Protein AF-A0A511AXX1-F1 (afdb_monomer_lite)

Organism: NCBI:txid656744

Structure (mmCIF, N/CA/C/O backbone):
data_AF-A0A511AXX1-F1
#
_entry.id   AF-A0A511AXX1-F1
#
loop_
_atom_site.group_PDB
_atom_site.id
_atom_site.type_symbol
_atom_site.label_atom_id
_atom_site.label_alt_id
_atom_site.label_comp_id
_atom_site.label_asym_id
_atom_site.label_entity_id
_atom_site.label_seq_id
_atom_site.pdbx_PDB_ins_code
_atom_site.Cartn_x
_atom_site.Cartn_y
_atom_site.Cartn_z
_atom_site.occupancy
_atom_site.B_iso_or_equiv
_atom_site.auth_seq_id
_atom_site.auth_comp_id
_atom_site.auth_asym_id
_atom_site.auth_atom_id
_atom_site.pdbx_PDB_model_num
ATOM 1 N N . MET A 1 1 ? -10.658 5.999 11.805 1.00 84.88 1 MET A N 1
ATOM 2 C CA . MET A 1 1 ? -10.527 6.003 10.325 1.00 84.88 1 MET A CA 1
ATOM 3 C C . MET A 1 1 ? -9.067 6.226 10.012 1.00 84.88 1 MET A C 1
ATOM 5 O O . MET A 1 1 ? -8.501 7.150 10.579 1.00 84.88 1 MET A O 1
ATOM 9 N N . ASN A 1 2 ? -8.473 5.385 9.172 1.00 91.62 2 ASN A N 1
ATOM 10 C CA . ASN A 1 2 ? -7.072 5.499 8.764 1.00 91.62 2 ASN A CA 1
ATOM 11 C C . ASN A 1 2 ? -6.977 5.500 7.238 1.00 91.62 2 ASN A C 1
ATOM 13 O O . ASN A 1 2 ? -7.904 5.059 6.555 1.00 91.62 2 ASN A O 1
ATOM 17 N N . CYS A 1 3 ? -5.854 5.974 6.716 1.00 92.12 3 CYS A N 1
ATOM 18 C CA . CYS A 1 3 ? -5.534 5.950 5.300 1.00 92.12 3 CYS A CA 1
ATOM 19 C C . CYS A 1 3 ? -4.277 5.110 5.076 1.00 92.12 3 CYS A C 1
ATOM 21 O O . CYS A 1 3 ? -3.282 5.297 5.771 1.00 92.12 3 CYS A O 1
ATOM 23 N N . VAL A 1 4 ? -4.299 4.236 4.075 1.00 90.94 4 VAL A N 1
ATOM 24 C CA . VAL A 1 4 ? -3.093 3.610 3.528 1.00 90.94 4 VAL A CA 1
ATOM 25 C C . VAL A 1 4 ? -2.714 4.359 2.261 1.00 90.94 4 VAL A C 1
ATOM 27 O O . VAL A 1 4 ? -3.562 4.583 1.393 1.00 90.94 4 VAL A O 1
ATOM 30 N N . GLN A 1 5 ? -1.452 4.763 2.182 1.00 89.50 5 GLN A N 1
ATOM 31 C CA . GLN A 1 5 ? -0.854 5.425 1.033 1.00 89.50 5 GLN A CA 1
ATOM 32 C C . GLN A 1 5 ? 0.065 4.406 0.344 1.00 89.50 5 GLN A C 1
ATOM 34 O O . GLN A 1 5 ? 1.196 4.255 0.795 1.00 89.50 5 GLN A O 1
ATOM 39 N N . PRO A 1 6 ? -0.389 3.649 -0.669 1.00 89.19 6 PRO A N 1
ATOM 40 C CA . PRO A 1 6 ? 0.442 2.695 -1.376 1.00 89.19 6 PRO A CA 1
ATOM 41 C C . PRO A 1 6 ? 1.317 3.386 -2.427 1.00 89.19 6 PRO A C 1
ATOM 43 O O . PRO A 1 6 ? 1.029 4.499 -2.876 1.00 89.19 6 PRO A O 1
ATOM 46 N N . GLY A 1 7 ? 2.384 2.693 -2.812 1.00 87.94 7 GLY A N 1
ATOM 47 C CA . GLY A 1 7 ? 3.291 3.106 -3.883 1.00 87.94 7 GLY A CA 1
ATOM 48 C C . GLY A 1 7 ? 2.872 2.547 -5.233 1.00 87.94 7 GLY A C 1
ATOM 49 O O . GLY A 1 7 ? 1.687 2.350 -5.505 1.00 87.94 7 GLY A O 1
ATOM 50 N N . LEU A 1 8 ? 3.862 2.245 -6.071 1.00 90.31 8 LEU A N 1
ATOM 51 C CA . LEU A 1 8 ? 3.644 1.457 -7.279 1.00 90.31 8 LEU A CA 1
ATOM 52 C C . LEU A 1 8 ? 3.378 0.003 -6.883 1.00 90.31 8 LEU A C 1
ATOM 54 O O . LEU A 1 8 ? 4.257 -0.675 -6.357 1.00 90.31 8 LEU A O 1
ATOM 58 N N . ILE A 1 9 ? 2.144 -0.438 -7.121 1.00 92.44 9 ILE A N 1
ATOM 59 C CA . ILE A 1 9 ? 1.669 -1.793 -6.835 1.00 92.44 9 ILE A CA 1
ATOM 60 C C . ILE A 1 9 ? 1.341 -2.491 -8.148 1.00 92.44 9 ILE A C 1
ATOM 62 O O . ILE A 1 9 ? 0.686 -1.894 -9.006 1.00 92.44 9 ILE A O 1
ATOM 66 N N . ASP A 1 10 ? 1.735 -3.754 -8.295 1.00 93.44 10 ASP A N 1
ATOM 67 C CA . ASP A 1 10 ? 1.547 -4.539 -9.511 1.00 93.44 10 ASP A CA 1
ATOM 68 C C . ASP A 1 10 ? 0.069 -4.885 -9.780 1.00 93.44 10 ASP A C 1
ATOM 70 O O . ASP A 1 10 ? -0.443 -5.980 -9.540 1.00 93.44 10 ASP A O 1
ATOM 74 N N . THR A 1 11 ? -0.652 -3.893 -10.289 1.00 92.88 11 THR A N 1
ATOM 75 C CA . THR A 1 11 ? -2.060 -3.966 -10.671 1.00 92.88 11 THR A CA 1
ATOM 76 C C . THR A 1 11 ? -2.203 -3.888 -12.186 1.00 92.88 11 THR A C 1
ATOM 78 O O . THR A 1 11 ? -1.317 -3.414 -12.895 1.00 92.88 11 THR A O 1
ATOM 81 N N . ALA A 1 12 ? -3.366 -4.281 -12.712 1.00 94.19 12 ALA A N 1
ATOM 82 C CA . ALA A 1 12 ? -3.643 -4.179 -14.146 1.00 94.19 12 ALA A CA 1
ATOM 83 C C . ALA A 1 12 ? -3.470 -2.750 -14.701 1.00 94.19 12 ALA A C 1
ATOM 85 O O . ALA A 1 12 ? -3.055 -2.593 -15.846 1.00 94.19 12 ALA A O 1
ATOM 86 N N . GLN A 1 13 ? -3.764 -1.714 -13.906 1.00 90.00 13 GLN A N 1
ATOM 87 C CA . GLN A 1 13 ? -3.531 -0.323 -14.299 1.00 90.00 13 GLN A CA 1
ATOM 88 C C . GLN A 1 13 ? -2.031 -0.017 -14.378 1.00 90.00 13 GLN A C 1
ATOM 90 O O . GLN A 1 13 ? -1.577 0.520 -15.382 1.00 90.00 13 GLN A O 1
ATOM 95 N N . ILE A 1 14 ? -1.261 -0.375 -13.347 1.00 91.00 14 ILE A N 1
ATOM 96 C CA . ILE A 1 14 ? 0.181 -0.100 -13.300 1.00 91.00 14 ILE A CA 1
ATOM 97 C C . ILE A 1 14 ? 0.927 -0.853 -14.408 1.00 91.00 14 ILE A C 1
ATOM 99 O O . ILE A 1 14 ? 1.743 -0.250 -15.095 1.00 91.00 14 ILE A O 1
ATOM 103 N N . ARG A 1 15 ? 0.563 -2.107 -14.699 1.00 93.31 15 ARG A N 1
ATOM 104 C CA . ARG A 1 15 ? 1.126 -2.870 -15.832 1.00 93.31 15 ARG A CA 1
ATOM 105 C C . ARG A 1 15 ? 0.899 -2.202 -17.193 1.00 93.31 15 ARG A C 1
ATOM 107 O O . ARG A 1 15 ? 1.702 -2.383 -18.098 1.00 93.31 15 ARG A O 1
ATOM 114 N N . ARG A 1 16 ? -0.190 -1.440 -17.357 1.00 93.44 16 ARG A N 1
ATOM 115 C CA . ARG A 1 16 ? -0.450 -0.661 -18.584 1.00 93.44 16 ARG A CA 1
ATOM 116 C C . ARG A 1 16 ? 0.385 0.617 -18.657 1.00 93.44 16 ARG A C 1
ATOM 118 O O . ARG A 1 16 ? 0.665 1.067 -19.759 1.00 93.44 16 ARG A O 1
ATOM 125 N N . LEU A 1 17 ? 0.734 1.198 -17.509 1.00 91.00 17 LEU A N 1
ATOM 126 C CA . LEU A 1 17 ? 1.553 2.410 -17.415 1.00 91.00 17 LEU A CA 1
ATOM 127 C C . LEU A 1 17 ? 3.058 2.124 -17.519 1.00 91.00 17 LEU A C 1
ATOM 129 O O . LEU A 1 17 ? 3.795 3.026 -17.885 1.00 91.00 17 LEU A O 1
ATOM 133 N N . TYR A 1 18 ? 3.486 0.895 -17.218 1.00 91.38 18 TYR A N 1
ATOM 134 C CA . TYR A 1 18 ? 4.881 0.445 -17.285 1.00 91.38 18 TYR A CA 1
ATOM 135 C C . TYR A 1 18 ? 5.000 -0.840 -18.129 1.00 91.38 18 TYR A C 1
ATOM 137 O O . TYR A 1 18 ? 5.202 -1.927 -17.574 1.00 91.38 18 TYR A O 1
ATOM 145 N N . PRO A 1 19 ? 4.805 -0.764 -19.458 1.00 92.12 19 PRO A N 1
ATOM 146 C CA . PRO A 1 19 ? 4.901 -1.919 -20.344 1.00 92.12 19 PRO A CA 1
ATOM 147 C C . PRO A 1 19 ? 6.352 -2.391 -20.546 1.00 92.12 19 PRO A C 1
ATOM 149 O O . PRO A 1 19 ? 7.310 -1.633 -20.413 1.00 92.12 19 PRO A O 1
ATOM 152 N N . GLY A 1 20 ? 6.517 -3.658 -20.936 1.00 90.38 20 GLY A N 1
ATOM 153 C CA . GLY A 1 20 ? 7.831 -4.221 -21.264 1.00 90.38 20 GLY A CA 1
ATOM 154 C C . GLY A 1 20 ? 8.811 -4.166 -20.087 1.00 90.38 20 GLY A C 1
ATOM 155 O O . GLY A 1 20 ? 8.463 -4.547 -18.970 1.00 90.38 20 GLY A O 1
ATOM 156 N N . ASP A 1 21 ? 10.034 -3.697 -20.344 1.00 93.94 21 ASP A N 1
ATOM 157 C CA . ASP A 1 21 ? 11.087 -3.589 -19.326 1.00 93.94 21 ASP A CA 1
ATOM 158 C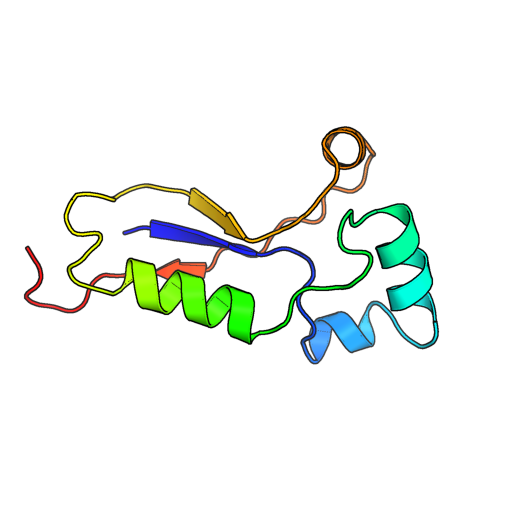 C . ASP A 1 21 ? 11.016 -2.292 -18.494 1.00 93.94 21 ASP A C 1
ATOM 160 O O . ASP A 1 21 ? 11.779 -2.146 -17.538 1.00 93.94 21 ASP A O 1
ATOM 164 N N . GLU A 1 22 ? 10.085 -1.369 -18.781 1.00 92.25 22 GLU A N 1
ATOM 165 C CA . GLU A 1 22 ? 10.000 -0.072 -18.088 1.00 92.25 22 GLU A CA 1
ATOM 166 C C . GLU A 1 22 ? 9.802 -0.217 -16.576 1.00 92.25 22 GLU A C 1
ATOM 168 O O . GLU A 1 22 ? 10.409 0.529 -15.807 1.00 92.25 22 GLU A O 1
ATOM 173 N N . ARG A 1 23 ? 9.013 -1.210 -16.133 1.00 91.12 23 ARG A N 1
ATOM 174 C CA . ARG A 1 23 ? 8.862 -1.540 -14.704 1.00 91.12 23 ARG A CA 1
ATOM 175 C C . ARG A 1 23 ? 10.217 -1.833 -14.070 1.00 91.12 23 ARG A C 1
ATOM 177 O O . ARG A 1 23 ? 10.527 -1.262 -13.029 1.00 91.12 23 ARG A O 1
ATOM 184 N N . ARG A 1 24 ? 11.009 -2.720 -14.685 1.00 92.25 24 ARG A N 1
ATOM 185 C CA . ARG A 1 24 ? 12.311 -3.142 -14.150 1.00 92.25 24 ARG A CA 1
ATOM 186 C C . ARG A 1 24 ? 13.266 -1.956 -14.105 1.00 92.25 24 ARG A C 1
ATOM 188 O O . ARG A 1 24 ? 13.823 -1.677 -13.052 1.00 92.25 24 ARG A O 1
ATOM 195 N N . THR A 1 25 ? 13.395 -1.224 -15.211 1.00 92.81 25 THR A N 1
ATOM 196 C CA . THR A 1 25 ? 14.286 -0.058 -15.296 1.00 92.81 25 THR A CA 1
ATOM 197 C C . THR A 1 25 ? 13.911 1.031 -14.291 1.00 92.81 25 THR A C 1
ATOM 199 O O . THR A 1 25 ? 14.792 1.618 -13.666 1.00 92.81 25 THR A O 1
ATOM 202 N N . PHE A 1 26 ? 12.615 1.304 -14.107 1.00 89.69 26 PHE A N 1
ATOM 203 C CA . PHE A 1 26 ? 12.158 2.254 -13.096 1.00 89.69 26 PHE A CA 1
ATOM 204 C C . PHE A 1 26 ? 12.466 1.748 -11.687 1.00 89.69 26 PHE A C 1
ATOM 206 O O . PHE A 1 26 ? 13.033 2.479 -10.881 1.00 89.69 26 PHE A O 1
ATOM 213 N N . ALA A 1 27 ? 12.118 0.495 -11.387 1.00 90.06 27 ALA A N 1
ATOM 214 C CA . ALA A 1 27 ? 12.285 -0.062 -10.055 1.00 90.06 27 ALA A CA 1
ATOM 215 C C . ALA A 1 27 ? 13.758 -0.144 -9.635 1.00 90.06 27 ALA A C 1
ATOM 217 O O . ALA A 1 27 ? 14.080 0.204 -8.505 1.00 90.06 27 ALA A O 1
ATOM 218 N N . GLU A 1 28 ? 14.662 -0.525 -10.541 1.00 91.25 28 GLU A N 1
ATOM 219 C CA . GLU A 1 28 ? 16.109 -0.548 -10.288 1.00 91.25 28 GLU A CA 1
ATOM 220 C C . GLU A 1 28 ? 16.679 0.830 -9.931 1.00 91.25 28 GLU A C 1
ATOM 222 O O . GLU A 1 28 ? 17.656 0.909 -9.184 1.00 91.25 28 GLU A O 1
ATOM 227 N N . ARG A 1 29 ? 16.081 1.901 -10.466 1.00 87.31 29 ARG A N 1
ATOM 228 C CA . ARG A 1 29 ? 16.537 3.279 -10.273 1.00 87.31 29 ARG A CA 1
ATOM 229 C C . ARG A 1 29 ? 15.898 3.955 -9.060 1.00 87.31 29 ARG A C 1
ATOM 231 O O . ARG A 1 29 ? 16.592 4.656 -8.338 1.00 87.31 29 ARG A O 1
ATOM 238 N N . GLU A 1 30 ? 14.595 3.767 -8.864 1.00 84.06 30 GLU A N 1
ATOM 239 C CA . GLU A 1 30 ? 13.779 4.580 -7.946 1.00 84.06 30 GLU A CA 1
ATOM 240 C C . GLU A 1 30 ? 13.353 3.837 -6.672 1.00 84.06 30 GLU A C 1
ATOM 242 O O . GLU A 1 30 ? 12.940 4.461 -5.692 1.00 84.06 30 GLU A O 1
ATOM 247 N N . ILE A 1 31 ? 13.410 2.500 -6.671 1.00 85.12 31 ILE A N 1
ATOM 248 C CA . ILE A 1 31 ? 12.892 1.677 -5.576 1.00 85.12 31 ILE A CA 1
ATOM 249 C C . ILE A 1 31 ? 14.041 0.918 -4.921 1.00 85.12 31 ILE A C 1
ATOM 251 O O . ILE A 1 31 ? 14.696 0.083 -5.536 1.00 85.12 31 ILE A O 1
ATOM 255 N N . VAL A 1 32 ? 14.242 1.138 -3.621 1.00 85.62 32 VAL A N 1
ATOM 256 C CA . VAL A 1 32 ? 15.319 0.489 -2.847 1.00 85.62 32 VAL A CA 1
ATOM 257 C C . VAL A 1 32 ? 15.236 -1.044 -2.910 1.00 85.62 32 VAL A C 1
ATOM 259 O O . VAL A 1 32 ? 16.258 -1.722 -2.991 1.00 85.62 32 VAL A O 1
ATOM 262 N N . LEU A 1 33 ? 14.018 -1.598 -2.922 1.00 89.94 33 LEU A N 1
ATOM 263 C CA . LEU A 1 33 ? 13.766 -3.040 -3.061 1.00 89.94 33 LEU A CA 1
ATOM 264 C C . LEU A 1 33 ? 13.852 -3.552 -4.508 1.00 89.94 33 LEU A C 1
ATOM 266 O O . LEU A 1 33 ? 13.750 -4.756 -4.728 1.00 89.94 33 LEU A O 1
ATOM 270 N N . ARG A 1 34 ? 14.075 -2.657 -5.477 1.00 90.56 34 ARG A N 1
ATOM 271 C CA . ARG A 1 34 ? 14.253 -2.938 -6.910 1.00 90.56 34 ARG A CA 1
ATOM 272 C C . ARG A 1 34 ? 13.078 -3.633 -7.591 1.00 90.56 34 ARG A C 1
ATOM 274 O O . ARG A 1 34 ? 13.241 -4.183 -8.676 1.00 90.56 34 ARG A O 1
ATOM 281 N N . ASP A 1 35 ? 11.894 -3.573 -6.990 1.00 91.88 35 ASP A N 1
ATOM 282 C CA . ASP A 1 35 ? 10.658 -4.022 -7.620 1.00 91.88 35 ASP A CA 1
ATOM 283 C C . ASP A 1 35 ? 9.439 -3.247 -7.099 1.00 91.88 35 ASP A C 1
ATOM 285 O O . ASP A 1 35 ? 9.501 -2.580 -6.066 1.00 91.88 35 ASP A O 1
ATOM 289 N N . PHE A 1 36 ? 8.331 -3.321 -7.834 1.00 92.06 36 PHE A N 1
ATOM 290 C CA . PHE A 1 36 ? 7.036 -2.791 -7.414 1.00 92.06 36 PHE A CA 1
ATOM 291 C C . PHE A 1 36 ? 6.470 -3.663 -6.291 1.00 92.06 36 PHE A C 1
ATOM 293 O O . PHE A 1 36 ? 6.762 -4.854 -6.211 1.00 92.06 36 PHE A O 1
ATOM 300 N N . GLY A 1 37 ? 5.638 -3.072 -5.434 1.00 92.06 37 GLY A N 1
ATOM 301 C CA . GLY A 1 37 ? 4.928 -3.843 -4.418 1.00 92.06 37 GLY A CA 1
ATOM 302 C C . GLY A 1 37 ? 3.866 -4.747 -5.040 1.00 92.06 37 GLY A C 1
ATOM 303 O O . GLY A 1 37 ? 3.362 -4.494 -6.136 1.00 92.06 37 GLY A O 1
ATOM 304 N N . GLU A 1 38 ? 3.464 -5.771 -4.309 1.00 94.12 38 GLU A N 1
ATOM 305 C CA . GLU A 1 38 ? 2.374 -6.660 -4.686 1.00 94.12 38 GLU A CA 1
ATOM 306 C C . GLU A 1 38 ? 1.056 -6.197 -4.043 1.00 94.12 38 GLU A C 1
ATOM 308 O O . GLU A 1 38 ? 1.055 -5.573 -2.976 1.00 94.12 38 GLU A O 1
ATOM 313 N N . PRO A 1 39 ? -0.117 -6.521 -4.621 1.00 94.12 39 PRO A N 1
ATOM 314 C CA . PRO A 1 39 ? -1.406 -6.224 -3.988 1.00 94.12 39 PRO A CA 1
ATOM 315 C C . PRO A 1 39 ? -1.505 -6.731 -2.540 1.00 94.12 39 PRO A C 1
ATOM 317 O O . PRO A 1 39 ? -2.180 -6.120 -1.706 1.00 94.12 39 PRO A O 1
ATOM 320 N N . GLN A 1 40 ? -0.802 -7.825 -2.232 1.00 95.69 40 GLN A N 1
ATOM 321 C CA . GLN A 1 40 ? -0.770 -8.416 -0.901 1.00 95.69 40 GLN A CA 1
ATOM 322 C C . GLN A 1 40 ? -0.076 -7.521 0.138 1.00 95.69 40 GLN A C 1
ATOM 324 O O . GLN A 1 40 ? -0.483 -7.541 1.299 1.00 95.69 40 GLN A O 1
ATOM 329 N N . ASP A 1 41 ? 0.893 -6.688 -0.250 1.00 93.12 41 ASP A N 1
ATOM 330 C CA . ASP A 1 41 ? 1.565 -5.760 0.671 1.00 93.12 41 ASP A CA 1
ATOM 331 C C . ASP A 1 41 ? 0.572 -4.736 1.237 1.00 93.12 41 ASP A C 1
ATOM 333 O O . ASP A 1 41 ? 0.520 -4.481 2.445 1.00 93.12 41 ASP A O 1
ATOM 337 N N . VAL A 1 42 ? -0.308 -4.220 0.373 1.00 93.00 42 VAL A N 1
ATOM 338 C CA . VAL A 1 42 ? -1.395 -3.316 0.772 1.00 93.00 42 VAL A CA 1
ATOM 339 C C . VAL A 1 42 ? -2.464 -4.069 1.562 1.00 93.00 42 VAL A C 1
ATOM 341 O O . VAL A 1 42 ? -2.923 -3.579 2.596 1.00 93.00 42 VAL A O 1
ATOM 344 N N . ALA A 1 43 ? -2.852 -5.269 1.117 1.00 94.19 43 ALA A N 1
ATOM 345 C CA . ALA A 1 43 ? -3.870 -6.07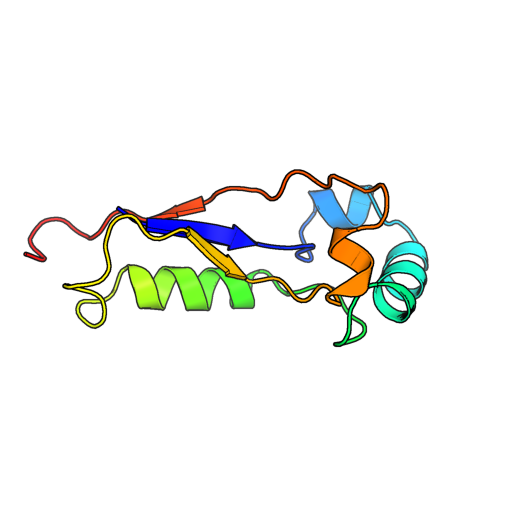4 1.791 1.00 94.19 43 ALA A CA 1
ATOM 346 C C . ALA A 1 43 ? -3.464 -6.445 3.226 1.00 94.19 43 ALA A C 1
ATOM 348 O O . ALA A 1 43 ? -4.297 -6.397 4.134 1.00 94.19 43 ALA A O 1
ATOM 349 N N . ASN A 1 44 ? -2.187 -6.753 3.452 1.00 95.62 44 ASN A N 1
ATOM 350 C CA . ASN A 1 44 ? -1.643 -7.044 4.775 1.00 95.62 44 ASN A CA 1
ATOM 351 C C . ASN A 1 44 ? -1.744 -5.820 5.700 1.00 95.62 44 ASN A C 1
ATOM 353 O O . ASN A 1 44 ? -2.222 -5.946 6.830 1.00 95.62 44 ASN A O 1
ATOM 357 N N . MET A 1 45 ? -1.374 -4.629 5.213 1.00 94.25 45 MET A N 1
ATOM 358 C CA . MET A 1 45 ? -1.505 -3.376 5.969 1.00 94.25 45 MET A CA 1
ATOM 359 C C . MET A 1 45 ? -2.968 -3.073 6.315 1.00 94.25 45 MET A C 1
ATOM 361 O O . MET A 1 45 ? -3.295 -2.778 7.464 1.00 94.25 45 MET A O 1
ATOM 365 N N . VAL A 1 46 ? -3.868 -3.190 5.336 1.00 94.88 46 VAL A N 1
ATOM 366 C CA . VAL A 1 46 ? -5.308 -2.982 5.549 1.00 94.88 46 VAL A CA 1
ATOM 367 C C . VAL A 1 46 ? -5.856 -3.981 6.569 1.00 94.88 46 VAL A C 1
ATOM 369 O O . VAL A 1 46 ? -6.578 -3.581 7.478 1.00 94.88 46 VAL A O 1
ATOM 372 N N . SER A 1 47 ? -5.471 -5.255 6.471 1.00 95.44 47 SER A N 1
ATOM 373 C CA . SER A 1 47 ? -5.897 -6.303 7.407 1.00 95.44 47 SER A CA 1
ATOM 374 C C . SER A 1 47 ? -5.428 -6.018 8.833 1.00 95.44 47 SER A C 1
ATOM 376 O O . SER A 1 47 ? -6.189 -6.195 9.783 1.00 95.44 47 SER A O 1
ATOM 378 N N . PHE A 1 48 ? -4.197 -5.522 8.999 1.00 94.94 48 PHE A N 1
ATOM 379 C CA . PHE A 1 48 ? -3.690 -5.089 10.298 1.00 94.94 48 PHE A CA 1
ATOM 380 C C . PHE A 1 48 ? -4.500 -3.913 10.861 1.00 94.94 48 PHE A C 1
ATOM 382 O O . PHE A 1 48 ? -4.949 -3.984 12.004 1.00 94.94 48 PHE A O 1
ATOM 389 N N . LEU A 1 49 ? -4.753 -2.879 10.052 1.00 94.50 49 LEU A N 1
ATOM 390 C CA . LEU A 1 49 ? -5.490 -1.674 10.458 1.00 94.50 49 LEU A CA 1
ATOM 391 C C . LEU A 1 49 ? -6.986 -1.889 10.692 1.00 94.50 49 LEU A C 1
ATOM 3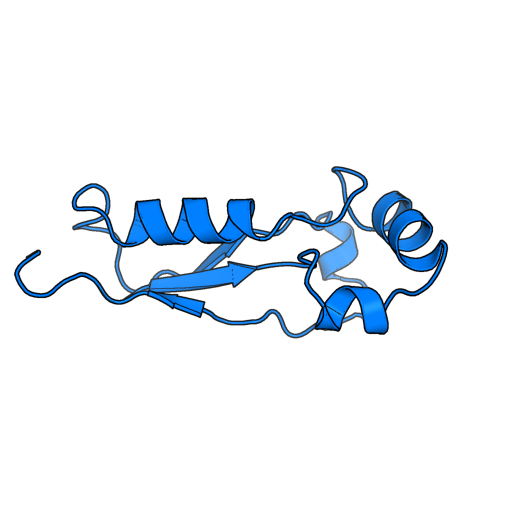93 O O . LEU A 1 49 ? -7.619 -1.079 11.366 1.00 94.50 49 LEU A O 1
ATOM 397 N N . ALA A 1 50 ? -7.555 -2.945 10.119 1.00 93.94 50 ALA A N 1
ATOM 398 C CA . ALA A 1 50 ? -8.926 -3.367 10.375 1.00 93.94 50 ALA A CA 1
ATOM 399 C C . ALA A 1 50 ? -9.045 -4.258 11.626 1.00 93.94 50 ALA A C 1
ATOM 401 O O . ALA A 1 50 ? -10.156 -4.564 12.058 1.00 93.94 50 ALA A O 1
ATOM 402 N N . SER A 1 51 ? -7.923 -4.699 12.204 1.00 94.25 51 SER A N 1
ATOM 403 C CA . SER A 1 51 ? -7.922 -5.603 13.354 1.00 94.25 51 SER A CA 1
ATOM 404 C C . SER A 1 51 ? -8.088 -4.857 14.691 1.00 94.25 51 SER A C 1
ATOM 406 O O . SER A 1 51 ? -7.736 -3.681 14.798 1.00 94.25 51 SER A O 1
ATOM 408 N N . PRO A 1 52 ? -8.504 -5.541 15.777 1.00 92.88 52 PRO A N 1
ATOM 409 C CA . PRO A 1 52 ? -8.540 -4.950 17.123 1.00 92.88 52 PRO A CA 1
ATOM 410 C C . PRO A 1 52 ? -7.172 -4.472 17.639 1.00 92.88 52 PRO A C 1
ATOM 412 O O . PRO A 1 52 ? -7.088 -3.713 18.605 1.00 92.88 52 PRO A O 1
ATOM 415 N N . ARG A 1 53 ? -6.073 -4.901 17.001 1.00 94.56 53 ARG A N 1
ATOM 416 C CA . ARG A 1 53 ? -4.702 -4.548 17.401 1.00 94.56 53 ARG A CA 1
ATOM 417 C C . ARG A 1 53 ? -4.416 -3.055 17.246 1.00 94.56 53 ARG A C 1
ATOM 419 O O . ARG A 1 53 ? -3.480 -2.560 17.863 1.00 94.56 53 ARG A O 1
ATOM 426 N N . THR A 1 54 ? -5.215 -2.343 16.454 1.00 95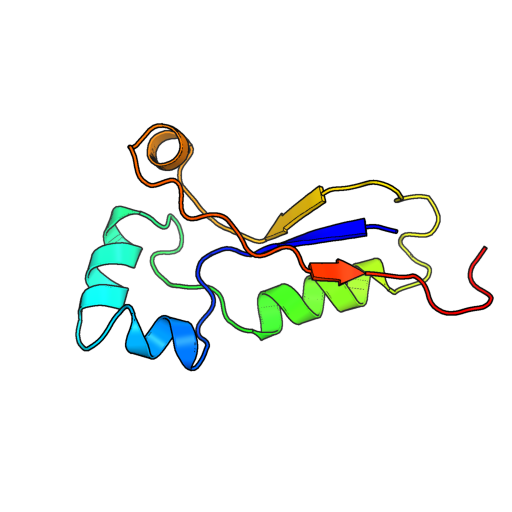.00 54 THR A N 1
ATOM 427 C CA . THR A 1 54 ? -5.015 -0.928 16.129 1.00 95.00 54 THR A CA 1
ATOM 428 C C . THR A 1 54 ? -6.081 -0.018 16.744 1.00 95.00 54 THR A C 1
ATOM 430 O O . THR A 1 54 ? -6.298 1.077 16.238 1.00 95.00 54 THR A O 1
ATOM 433 N N . HIS A 1 55 ? -6.732 -0.435 17.840 1.00 91.44 55 HIS A N 1
ATOM 434 C CA . HIS A 1 55 ? -7.823 0.317 18.488 1.00 91.44 55 HIS A CA 1
ATOM 435 C C . HIS A 1 55 ? -7.460 1.770 18.860 1.00 91.44 55 HIS A C 1
ATOM 437 O O . HIS A 1 55 ? -8.303 2.655 18.774 1.00 91.44 55 HIS A O 1
ATOM 443 N N . TYR A 1 56 ? -6.196 2.047 19.205 1.00 92.88 56 TYR A N 1
ATOM 444 C CA . TYR A 1 56 ? -5.723 3.401 19.534 1.00 92.88 56 TYR A CA 1
ATOM 445 C C . TYR A 1 56 ? -5.052 4.138 18.358 1.00 92.88 56 TYR A C 1
ATOM 447 O O . TYR A 1 56 ? -4.494 5.219 18.527 1.00 92.88 56 TYR A O 1
ATOM 455 N N . ILE A 1 57 ? -5.086 3.564 17.152 1.00 91.31 57 ILE A N 1
ATOM 456 C CA . ILE A 1 57 ? -4.520 4.165 15.940 1.00 91.31 57 ILE A CA 1
ATOM 457 C C . ILE A 1 57 ? -5.673 4.707 15.094 1.00 91.31 57 ILE A C 1
ATOM 459 O O . ILE A 1 57 ? -6.401 3.956 14.442 1.00 91.31 57 ILE A O 1
ATOM 463 N N . THR A 1 58 ? -5.841 6.028 15.087 1.00 92.44 58 THR A N 1
ATOM 464 C CA . THR A 1 58 ? -6.882 6.714 14.310 1.00 92.44 58 THR A CA 1
ATOM 465 C C . THR A 1 58 ? -6.361 8.026 13.727 1.00 92.44 58 THR A C 1
ATOM 467 O O . THR A 1 58 ? -5.492 8.668 14.311 1.00 92.44 58 THR A O 1
ATOM 470 N N . GLY A 1 59 ? -6.883 8.426 12.566 1.00 90.44 59 GLY A N 1
ATOM 471 C CA . GLY A 1 59 ? -6.481 9.645 11.860 1.00 90.44 59 GLY A CA 1
ATOM 472 C C . GLY A 1 59 ? -5.130 9.541 11.149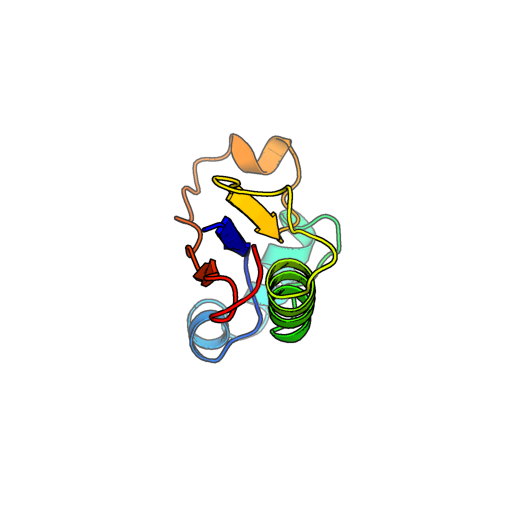 1.00 90.44 59 GLY A C 1
ATOM 473 O O . GLY A 1 59 ? -4.647 10.539 10.623 1.00 90.44 59 GLY A O 1
ATOM 474 N N . ALA A 1 60 ? -4.520 8.353 11.115 1.00 91.56 60 ALA A N 1
ATOM 475 C CA . ALA A 1 60 ? -3.196 8.158 10.545 1.00 91.56 60 ALA A CA 1
ATOM 476 C C . ALA A 1 60 ? -3.241 8.017 9.016 1.00 91.56 60 ALA A C 1
ATOM 478 O O . ALA A 1 60 ? -4.152 7.397 8.461 1.00 91.56 60 ALA A O 1
ATOM 479 N N . VAL A 1 61 ? -2.208 8.536 8.350 1.00 90.06 61 VAL A N 1
ATOM 480 C CA . VAL A 1 61 ? -1.850 8.182 6.971 1.00 90.06 61 VAL A CA 1
ATOM 481 C C . VAL A 1 61 ? -0.602 7.318 7.047 1.00 90.06 61 VAL A C 1
ATOM 483 O O . VAL A 1 61 ? 0.422 7.768 7.553 1.00 90.06 61 VAL A O 1
ATOM 486 N N . ILE A 1 62 ? -0.699 6.077 6.581 1.00 90.81 62 ILE A N 1
ATOM 487 C CA . ILE A 1 62 ? 0.369 5.088 6.701 1.00 90.81 62 ILE A CA 1
ATOM 488 C C . ILE A 1 62 ? 0.967 4.832 5.316 1.00 90.81 62 ILE A C 1
ATOM 490 O O . ILE A 1 62 ? 0.270 4.300 4.444 1.00 90.81 62 ILE A O 1
ATOM 494 N N . PRO A 1 63 ? 2.239 5.207 5.102 1.00 87.75 63 PRO A N 1
ATOM 495 C CA . PRO A 1 63 ? 2.993 4.848 3.909 1.00 87.75 63 PRO A CA 1
ATOM 496 C C . PRO A 1 63 ? 3.130 3.329 3.756 1.00 87.75 63 PRO A C 1
ATOM 498 O O . PRO A 1 63 ? 3.558 2.638 4.677 1.00 87.75 63 PRO A O 1
ATOM 501 N N . ALA A 1 64 ? 2.789 2.823 2.575 1.00 85.56 64 ALA A N 1
ATOM 502 C CA . ALA A 1 64 ? 3.026 1.457 2.115 1.00 85.56 64 ALA A CA 1
ATOM 503 C C . ALA A 1 64 ? 3.741 1.510 0.754 1.00 85.56 64 ALA A C 1
ATOM 505 O O . ALA A 1 64 ? 3.254 1.013 -0.263 1.00 85.56 64 ALA A O 1
ATOM 506 N N . PHE A 1 65 ? 4.870 2.215 0.726 1.00 80.62 65 PHE A N 1
ATOM 507 C CA . PHE A 1 65 ? 5.733 2.355 -0.440 1.00 80.62 65 PHE A CA 1
ATOM 508 C C . PHE A 1 65 ? 7.186 2.461 -0.016 1.00 80.62 65 PHE A C 1
ATOM 510 O O . PHE A 1 65 ? 7.490 2.911 1.088 1.00 80.62 65 PHE A O 1
ATOM 517 N N . MET A 1 66 ? 8.064 2.072 -0.930 1.00 72.94 66 MET A N 1
ATOM 518 C CA . MET A 1 66 ? 9.497 2.236 -0.790 1.00 72.94 66 MET A CA 1
ATOM 519 C C . MET A 1 66 ? 9.949 3.202 -1.884 1.00 72.94 66 MET A C 1
ATOM 521 O O . MET A 1 66 ? 10.102 2.805 -3.034 1.00 72.94 66 MET A O 1
ATOM 525 N N . PHE A 1 67 ? 10.115 4.471 -1.530 1.00 67.38 67 PHE A N 1
ATOM 526 C CA . PHE A 1 67 ? 10.903 5.412 -2.321 1.00 67.38 67 PHE A CA 1
ATOM 527 C C . PHE A 1 67 ? 12.141 5.753 -1.503 1.00 67.38 67 PHE A C 1
ATOM 529 O O . PHE A 1 67 ? 12.051 5.866 -0.278 1.00 67.38 67 PHE A O 1
ATOM 536 N N . ASP A 1 68 ? 13.284 5.874 -2.169 1.00 54.94 68 ASP A N 1
ATOM 537 C CA . ASP A 1 68 ? 14.463 6.471 -1.547 1.00 54.94 68 ASP A CA 1
ATOM 538 C C . ASP A 1 68 ? 14.139 7.919 -1.127 1.00 54.94 68 ASP A C 1
ATOM 540 O O . ASP A 1 68 ? 13.353 8.601 -1.791 1.00 54.94 68 ASP A O 1
ATOM 544 N N . GLU A 1 69 ? 14.719 8.400 -0.027 1.00 47.28 69 GLU A N 1
ATOM 545 C CA . GLU A 1 69 ? 14.512 9.769 0.468 1.00 47.28 69 GLU A CA 1
ATOM 546 C C . GLU A 1 69 ? 14.849 10.823 -0.603 1.00 47.28 69 GLU A C 1
ATOM 548 O O . GLU A 1 69 ? 14.222 11.881 -0.654 1.00 47.28 69 GLU A O 1
ATOM 553 N N . TYR A 1 70 ? 15.758 10.495 -1.528 1.00 45.50 70 TYR A N 1
ATOM 554 C CA . TYR A 1 70 ? 16.113 11.320 -2.683 1.00 45.50 70 TYR A CA 1
ATOM 555 C C . TYR A 1 70 ? 15.037 11.367 -3.779 1.00 45.50 70 TYR A C 1
ATOM 557 O O . TYR A 1 70 ? 14.876 12.404 -4.427 1.00 45.50 70 TYR A O 1
ATOM 565 N N . ALA A 1 71 ? 14.249 10.303 -3.962 1.00 52.09 71 ALA A N 1
ATOM 566 C CA . ALA A 1 71 ? 13.178 10.260 -4.962 1.00 52.09 71 ALA A CA 1
ATOM 567 C C . ALA A 1 71 ? 11.969 11.131 -4.567 1.00 52.09 71 ALA A C 1
ATOM 569 O O . ALA A 1 71 ? 11.201 11.549 -5.429 1.00 52.09 71 ALA A O 1
ATOM 570 N N . MET A 1 72 ? 11.825 11.481 -3.281 1.00 49.88 72 MET A N 1
ATOM 571 C CA . MET A 1 72 ? 10.782 12.403 -2.804 1.00 49.88 72 MET A CA 1
ATOM 572 C C . MET A 1 72 ? 11.008 13.864 -3.232 1.00 49.88 72 MET A C 1
ATOM 574 O O . MET A 1 72 ? 10.065 14.653 -3.205 1.00 49.88 72 MET A O 1
ATOM 578 N N . PHE A 1 73 ? 12.240 14.228 -3.610 1.00 48.31 73 PHE A N 1
ATOM 579 C CA . PHE A 1 73 ? 12.605 15.579 -4.056 1.00 48.31 73 PHE A CA 1
ATOM 580 C C . PHE A 1 73 ? 12.760 15.697 -5.578 1.00 48.31 73 PHE A C 1
ATOM 582 O O . PHE A 1 73 ? 12.942 16.802 -6.088 1.00 48.31 73 PHE A O 1
ATOM 589 N N . ALA A 1 74 ? 12.689 14.580 -6.305 1.00 42.75 74 ALA A N 1
ATOM 590 C CA . ALA A 1 74 ? 12.631 14.585 -7.757 1.00 42.75 74 ALA A CA 1
ATOM 591 C C . ALA A 1 74 ? 11.186 14.855 -8.210 1.00 42.75 74 ALA A C 1
ATOM 593 O O . ALA A 1 74 ? 10.236 14.397 -7.585 1.00 42.75 74 ALA A O 1
ATOM 594 N N . ASP A 1 75 ? 11.032 15.593 -9.309 1.00 41.47 75 ASP A N 1
ATOM 595 C CA . ASP A 1 75 ? 9.809 16.209 -9.867 1.00 41.47 75 ASP A CA 1
ATOM 596 C C . ASP A 1 75 ? 8.610 15.270 -10.173 1.00 41.47 75 ASP A C 1
ATOM 598 O O . ASP A 1 75 ? 7.649 15.652 -10.844 1.00 41.47 75 ASP A O 1
ATOM 602 N N . GLN A 1 76 ? 8.624 14.019 -9.712 1.00 45.09 76 GLN A N 1
ATOM 603 C CA . GLN A 1 76 ? 7.541 13.062 -9.898 1.00 45.09 76 GLN A CA 1
ATOM 604 C C . GLN A 1 76 ? 6.603 13.052 -8.693 1.00 45.09 76 GLN A C 1
ATOM 606 O O . GLN A 1 76 ? 6.620 12.161 -7.846 1.00 45.09 76 GLN A O 1
ATOM 611 N N . ALA A 1 77 ? 5.687 14.020 -8.680 1.00 41.34 77 ALA A N 1
ATOM 612 C CA . ALA A 1 77 ? 4.458 13.939 -7.902 1.00 41.34 77 ALA A CA 1
ATOM 613 C C . ALA A 1 77 ? 3.547 12.827 -8.465 1.00 41.34 77 ALA A C 1
ATOM 615 O O . ALA A 1 77 ? 2.505 13.094 -9.066 1.00 41.34 77 ALA A O 1
ATOM 616 N N . ILE A 1 78 ? 3.920 11.556 -8.285 1.00 48.75 78 ILE A N 1
ATOM 617 C CA . ILE A 1 78 ? 2.969 10.452 -8.420 1.00 48.75 78 ILE A CA 1
ATOM 618 C C . ILE A 1 78 ? 2.031 10.586 -7.226 1.00 48.75 78 ILE A C 1
ATOM 620 O O . ILE A 1 78 ? 2.384 10.204 -6.114 1.00 48.75 78 ILE A O 1
ATOM 624 N N . ALA A 1 79 ? 0.860 11.192 -7.437 1.00 42.81 79 ALA A N 1
ATOM 625 C CA . ALA A 1 79 ? -0.162 11.311 -6.407 1.00 42.81 79 ALA A CA 1
ATOM 626 C C . ALA A 1 79 ? -0.499 9.899 -5.897 1.00 42.81 79 ALA A C 1
ATOM 628 O O . ALA A 1 79 ? -1.079 9.103 -6.642 1.00 42.81 79 ALA A O 1
ATOM 629 N N . PRO A 1 80 ? -0.114 9.545 -4.662 1.00 51.06 80 PRO A N 1
ATOM 630 C CA . PRO A 1 80 ? -0.297 8.190 -4.196 1.00 51.06 80 PRO A CA 1
ATOM 631 C C . PRO A 1 80 ? -1.788 7.962 -3.964 1.00 51.06 80 PRO A C 1
ATOM 633 O O . PRO A 1 80 ? -2.502 8.839 -3.460 1.00 51.06 80 PRO A O 1
ATOM 636 N N . ALA A 1 81 ? -2.277 6.783 -4.344 1.00 54.81 81 ALA A N 1
ATOM 637 C CA . ALA A 1 81 ? -3.655 6.416 -4.059 1.00 54.81 81 ALA A CA 1
ATOM 638 C C . ALA A 1 81 ? -3.897 6.493 -2.539 1.00 54.81 81 ALA A C 1
ATOM 640 O O . ALA A 1 81 ? -3.004 6.257 -1.733 1.00 54.81 81 ALA A O 1
ATOM 641 N N . ARG A 1 82 ? -5.102 6.852 -2.103 1.00 56.31 82 ARG A N 1
ATOM 642 C CA . ARG A 1 82 ? -5.463 6.802 -0.680 1.00 56.31 82 ARG A CA 1
ATOM 643 C C . ARG A 1 82 ? -6.543 5.756 -0.504 1.00 56.31 82 ARG A C 1
ATOM 645 O O . ARG A 1 82 ? -7.654 5.935 -0.993 1.00 56.31 82 ARG A O 1
ATOM 652 N N . ALA A 1 83 ? -6.225 4.675 0.199 1.00 65.38 83 ALA A N 1
ATOM 653 C CA . ALA A 1 83 ? -7.218 3.699 0.627 1.00 65.38 83 ALA A CA 1
ATOM 654 C C . ALA A 1 83 ? -7.696 4.062 2.035 1.00 65.38 83 ALA A C 1
ATOM 656 O O . ALA A 1 83 ? -6.899 4.123 2.966 1.00 65.38 83 ALA A O 1
ATOM 657 N N . VAL A 1 84 ? -8.994 4.312 2.196 1.00 73.94 84 VAL A N 1
ATOM 658 C CA . VAL A 1 84 ? -9.601 4.592 3.502 1.00 73.94 84 VAL A CA 1
ATOM 659 C C . VAL A 1 84 ? -10.001 3.281 4.165 1.00 73.94 84 VAL A C 1
ATOM 661 O O . VAL A 1 84 ? -10.829 2.544 3.635 1.00 73.94 84 VAL A O 1
ATOM 664 N N . VAL A 1 85 ? -9.473 3.032 5.361 1.00 78.00 85 VAL A N 1
ATOM 665 C CA . VAL A 1 85 ? -9.839 1.887 6.199 1.00 78.00 85 VAL A CA 1
ATOM 666 C C . VAL A 1 85 ? -10.747 2.365 7.331 1.00 78.00 85 VAL A C 1
ATOM 668 O O . VAL A 1 85 ? -10.378 3.221 8.150 1.00 78.00 85 VAL A O 1
ATOM 671 N N . LYS A 1 86 ? -11.962 1.811 7.367 1.00 74.75 86 LYS A N 1
ATOM 672 C CA . LYS A 1 86 ? -12.894 1.938 8.491 1.00 74.75 86 LYS A CA 1
ATOM 673 C C . LYS A 1 86 ? -12.783 0.694 9.364 1.00 74.75 86 LYS A C 1
ATOM 675 O O . LYS A 1 86 ? -12.644 -0.409 8.843 1.00 74.75 86 LYS A O 1
ATOM 680 N N . LEU A 1 87 ? -12.835 0.892 10.677 1.00 70.31 87 LEU A N 1
ATOM 681 C CA . LEU A 1 87 ? -12.924 -0.223 11.612 1.00 70.31 87 LEU A CA 1
ATOM 682 C C . LEU A 1 87 ? -14.297 -0.906 11.464 1.00 70.31 87 LEU A C 1
ATOM 684 O O . LEU A 1 87 ? -15.262 -0.213 11.126 1.00 70.31 87 LEU A O 1
ATOM 688 N N . PRO A 1 88 ? -14.392 -2.226 11.699 1.00 69.69 88 PRO A N 1
ATOM 689 C CA . PRO A 1 88 ? -15.670 -2.928 11.743 1.00 69.69 88 PRO A CA 1
ATOM 690 C C . PRO A 1 88 ? -16.586 -2.357 12.831 1.00 69.69 88 PRO A C 1
ATOM 692 O O . PRO A 1 88 ? -16.114 -1.946 13.896 1.00 69.69 88 PRO A O 1
ATOM 695 N N . ASP A 1 89 ? -17.896 -2.383 12.589 1.00 74.31 89 ASP A N 1
ATOM 696 C CA . ASP A 1 89 ? -18.886 -1.964 13.580 1.00 74.31 89 ASP A CA 1
ATOM 697 C C . ASP A 1 89 ? -18.734 -2.790 14.873 1.00 74.31 89 ASP A C 1
ATOM 699 O O . ASP A 1 89 ? -18.694 -4.020 14.843 1.00 74.31 89 ASP A O 1
ATOM 703 N N . GLY A 1 90 ? -18.632 -2.109 16.021 1.00 65.88 90 GLY A N 1
ATOM 704 C CA . GLY A 1 90 ? -18.507 -2.741 17.344 1.00 65.88 90 GLY A CA 1
ATOM 705 C C . GLY A 1 90 ? -17.089 -2.820 17.924 1.00 65.88 90 GLY A C 1
ATOM 706 O O . GLY A 1 90 ? -16.948 -3.183 19.091 1.00 65.88 90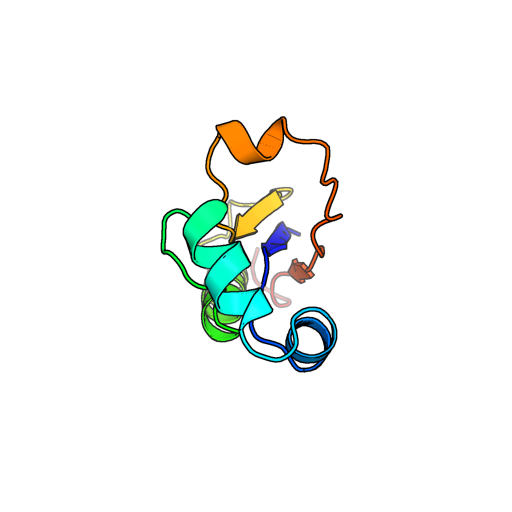 GLY A O 1
ATOM 707 N N . VAL A 1 91 ? -16.052 -2.428 17.177 1.00 62.34 91 VAL A N 1
ATOM 708 C CA . VAL A 1 91 ? -14.701 -2.216 17.726 1.00 62.34 91 VAL A CA 1
ATOM 709 C C . VAL A 1 91 ? -14.628 -0.783 18.271 1.00 62.34 91 VAL A C 1
ATOM 711 O O . VAL A 1 91 ? -14.622 0.167 17.489 1.00 62.34 91 VAL A O 1
ATOM 714 N N . ARG A 1 92 ? -14.670 -0.631 19.604 1.00 55.53 92 ARG A N 1
ATOM 715 C CA . ARG A 1 92 ? -14.476 0.660 20.296 1.00 55.53 92 ARG A CA 1
ATOM 716 C C . ARG A 1 92 ? -13.003 1.022 20.404 1.00 55.53 92 ARG A C 1
ATOM 718 O O . ARG A 1 92 ? -12.199 0.101 20.665 1.00 55.53 92 ARG A O 1
#

Secondary structure (DSSP, 8-state):
-EEEEE-SB--HHHHHHS-TTHHHHHHHHH-TTSSPBPHHHHHHHHHHHTSGGGTT--S-EEEE----TTTTSSS-------EEEPPPTT--

pLDDT: mean 81.48, std 16.9, range [41.34, 95.69]

Foldseek 3Di:
DEKEFEDFEPDPVSCVVQDDCSQQVCLCPWFPVSHGHYPVLVVVVLVCCQDLVCLVPPPYYHYSGGGDPVNVPPPDPPPTDIDDRDHPPPND

Radius of gyration: 15.03 Å; chains: 1; bounding box: 35×25×42 Å

Sequence (92 aa):
MNCVQPGLIDTAQIRRLYPGDERRTFAEREIVLRDFGEPQDVANMVSFLASPRTHYITGAVIPAFMFDEYAMFADQAIAPARAVVKLPDGVR

InterPro domains:
  IPR002347 Short-chain dehydrogenase/reductase SDR [PF13561] (2-62)
  IPR036291 NAD(P)-binding domain superfamily [SSF51735] (2-63)